Protein AF-A0AAE2Y651-F1 (afdb_monomer_lite)

Structure (mmCIF, N/CA/C/O backbone):
data_AF-A0AAE2Y651-F1
#
_entry.id   AF-A0AAE2Y651-F1
#
loop_
_atom_site.group_PDB
_atom_site.id
_atom_site.type_symbol
_atom_site.label_atom_id
_atom_site.label_alt_id
_atom_site.label_comp_id
_atom_site.label_asym_id
_atom_site.label_entity_id
_atom_site.label_seq_id
_atom_site.pdbx_PDB_ins_code
_atom_site.Cartn_x
_atom_site.Cartn_y
_atom_site.Cartn_z
_atom_site.occupancy
_atom_site.B_iso_or_equiv
_atom_site.auth_seq_id
_atom_site.auth_comp_id
_atom_site.auth_asym_id
_atom_site.auth_atom_id
_atom_site.pdbx_PDB_model_num
ATOM 1 N N . MET A 1 1 ? -4.448 2.140 -26.878 1.00 42.44 1 MET A N 1
ATOM 2 C CA . MET A 1 1 ? -4.173 1.053 -25.903 1.00 42.44 1 MET A CA 1
ATOM 3 C C . MET A 1 1 ? -2.704 0.567 -25.883 1.00 42.44 1 MET A C 1
ATOM 5 O O . MET A 1 1 ? -2.452 -0.632 -25.809 1.00 42.44 1 MET A O 1
ATOM 9 N N . ARG A 1 2 ? -1.707 1.469 -25.875 1.00 40.62 2 ARG A N 1
ATOM 10 C CA . ARG A 1 2 ? -0.292 1.123 -25.581 1.00 40.62 2 ARG A CA 1
ATOM 11 C C . ARG A 1 2 ? 0.221 1.962 -24.404 1.00 40.62 2 ARG A C 1
ATOM 13 O O . ARG A 1 2 ? 0.595 1.390 -23.390 1.00 40.62 2 ARG A O 1
ATOM 20 N N . LEU A 1 3 ? -0.011 3.276 -24.466 1.00 33.53 3 LEU A N 1
ATOM 21 C CA . LEU A 1 3 ? 0.175 4.235 -23.365 1.00 33.53 3 LEU A CA 1
ATOM 22 C C . LEU A 1 3 ? -0.543 3.845 -22.062 1.00 33.53 3 LEU A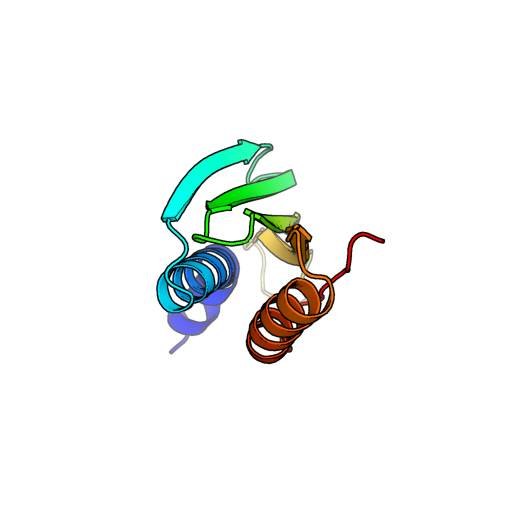 C 1
ATOM 24 O O . LEU A 1 3 ? 0.014 3.970 -20.982 1.00 33.53 3 LEU A O 1
ATOM 28 N N . GLU A 1 4 ? -1.755 3.300 -22.157 1.00 36.66 4 GLU A N 1
ATOM 29 C CA . GLU A 1 4 ? -2.556 2.881 -20.996 1.00 36.66 4 GLU A CA 1
ATOM 30 C C . GLU A 1 4 ? -1.957 1.672 -20.254 1.00 36.66 4 GLU A C 1
ATOM 32 O O . GLU A 1 4 ? -2.030 1.576 -19.031 1.00 36.66 4 GLU A O 1
ATOM 37 N N . LYS A 1 5 ? -1.296 0.761 -20.988 1.00 44.78 5 LYS A N 1
ATOM 38 C CA . LYS A 1 5 ? -0.474 -0.290 -20.375 1.00 44.78 5 LYS A CA 1
ATOM 39 C C . LYS A 1 5 ? 0.793 0.316 -19.777 1.00 44.78 5 LYS A C 1
ATOM 41 O O . LYS A 1 5 ? 1.189 -0.102 -18.703 1.00 44.78 5 LYS A O 1
ATOM 46 N N . GLU A 1 6 ? 1.402 1.305 -20.429 1.00 37.97 6 GLU A N 1
ATOM 47 C CA . GLU A 1 6 ? 2.656 1.936 -19.991 1.00 37.97 6 GLU A CA 1
ATOM 48 C C . GLU A 1 6 ? 2.519 2.796 -18.723 1.00 37.97 6 GLU A C 1
ATOM 50 O O . GLU A 1 6 ? 3.426 2.777 -17.893 1.00 37.97 6 GLU A O 1
ATOM 55 N N . TYR A 1 7 ? 1.380 3.462 -18.513 1.00 40.56 7 TYR A N 1
ATOM 56 C CA . TYR A 1 7 ? 1.091 4.219 -17.286 1.00 40.56 7 TYR A CA 1
ATOM 57 C C . TYR A 1 7 ? 0.924 3.328 -16.041 1.00 40.56 7 TYR A C 1
ATOM 59 O O . TYR A 1 7 ? 1.130 3.793 -14.916 1.00 40.56 7 TYR A O 1
ATOM 67 N N . ARG A 1 8 ? 0.632 2.027 -16.213 1.00 47.06 8 ARG A N 1
ATOM 68 C CA . ARG A 1 8 ? 0.535 1.071 -15.094 1.00 47.06 8 ARG A CA 1
ATOM 69 C C . ARG A 1 8 ? 1.868 0.800 -14.387 1.00 47.06 8 ARG A C 1
ATOM 71 O O . ARG A 1 8 ? 1.841 0.265 -13.284 1.00 47.06 8 ARG A O 1
ATOM 78 N N . TYR A 1 9 ? 3.011 1.143 -14.987 1.00 52.19 9 TYR A N 1
ATOM 79 C CA . TYR A 1 9 ? 4.317 0.659 -14.517 1.00 52.19 9 TYR A CA 1
ATOM 80 C C . TYR A 1 9 ? 5.019 1.545 -13.475 1.00 52.19 9 TYR A C 1
ATOM 82 O O . TYR A 1 9 ? 5.828 1.015 -12.721 1.00 52.19 9 TYR A O 1
ATOM 90 N N . ILE A 1 10 ? 4.694 2.842 -13.379 1.00 50.56 10 ILE A N 1
ATOM 91 C CA . ILE A 1 10 ? 5.318 3.761 -12.397 1.00 50.56 10 ILE A CA 1
ATOM 92 C C . ILE A 1 10 ? 4.272 4.461 -11.522 1.00 50.56 10 ILE A C 1
ATOM 94 O O . ILE A 1 10 ? 4.445 4.551 -10.314 1.00 50.56 10 ILE A O 1
ATOM 98 N N . TYR A 1 11 ? 3.151 4.900 -12.097 1.00 54.53 11 TYR A N 1
ATOM 99 C CA . TYR A 1 11 ? 2.116 5.623 -11.345 1.00 54.53 11 TYR A CA 1
ATOM 100 C C . TYR A 1 11 ? 0.911 4.751 -10.980 1.00 54.53 11 TYR A C 1
ATOM 102 O O . TYR A 1 11 ? 0.202 5.055 -10.027 1.00 54.53 11 TYR A O 1
ATOM 110 N N . GLY A 1 12 ? 0.687 3.647 -11.701 1.00 68.25 12 GLY A N 1
ATOM 111 C CA . GLY A 1 12 ? -0.517 2.830 -11.545 1.00 68.25 12 GLY A CA 1
ATOM 112 C C . GLY A 1 12 ? -0.690 2.231 -10.151 1.00 68.25 12 GLY A C 1
ATOM 113 O O . GLY A 1 12 ? -1.764 2.341 -9.578 1.00 68.25 12 GLY A O 1
ATOM 114 N N . VAL A 1 13 ? 0.357 1.620 -9.589 1.00 76.81 13 VAL A N 1
ATOM 115 C CA . VAL A 1 13 ? 0.254 0.931 -8.287 1.00 76.81 13 VAL A CA 1
ATOM 116 C C . VAL A 1 13 ? 0.168 1.898 -7.132 1.00 76.81 13 VAL A C 1
ATOM 118 O O . VAL A 1 13 ? -0.632 1.687 -6.234 1.00 76.81 13 VAL A O 1
ATOM 121 N N . TRP A 1 14 ? 0.953 2.970 -7.179 1.00 81.94 14 TRP A N 1
ATOM 122 C CA . TRP A 1 14 ? 0.857 4.069 -6.230 1.00 81.94 14 TRP A CA 1
ATOM 123 C C . TRP A 1 14 ? -0.568 4.611 -6.123 1.00 81.94 14 TRP A C 1
ATOM 125 O O . TRP A 1 14 ? -1.161 4.584 -5.050 1.00 81.94 14 TRP A O 1
ATOM 135 N N . LEU A 1 15 ? -1.131 5.041 -7.258 1.00 80.38 15 LEU A N 1
ATOM 136 C CA . LEU A 1 15 ? -2.481 5.602 -7.313 1.00 80.38 15 LEU A CA 1
ATOM 137 C C . LEU A 1 15 ? -3.526 4.564 -6.897 1.00 80.38 15 LEU A C 1
ATOM 139 O O . LEU A 1 15 ? -4.544 4.906 -6.305 1.00 80.38 15 LEU A O 1
ATOM 143 N N . TYR A 1 16 ? -3.268 3.286 -7.177 1.00 82.62 16 TYR A N 1
ATOM 144 C CA . TYR A 1 16 ? -4.141 2.198 -6.764 1.00 82.62 16 TYR A CA 1
ATOM 145 C C . TYR A 1 16 ? -4.103 1.955 -5.249 1.00 82.62 16 TYR A C 1
ATOM 147 O O . TYR A 1 16 ? -5.154 1.773 -4.645 1.00 82.62 16 TYR A O 1
ATOM 155 N N . VAL A 1 17 ? -2.928 2.018 -4.613 1.00 85.94 17 VAL A N 1
ATOM 156 C CA . VAL A 1 17 ? -2.791 1.979 -3.147 1.00 85.94 17 VAL A CA 1
ATOM 157 C C . VAL A 1 17 ? -3.499 3.177 -2.517 1.00 85.94 17 VAL A C 1
ATOM 159 O O . VAL A 1 17 ? -4.284 2.994 -1.593 1.00 85.94 17 VAL A O 1
ATOM 162 N N . GLU A 1 18 ? -3.302 4.381 -3.054 1.00 87.25 18 GLU A N 1
ATOM 163 C CA . GLU A 1 18 ? -3.980 5.594 -2.585 1.00 87.25 18 GLU A CA 1
ATOM 164 C C . GLU A 1 18 ? -5.510 5.461 -2.668 1.00 87.25 18 GLU A C 1
ATOM 166 O O . GLU A 1 18 ? -6.229 5.757 -1.714 1.00 87.25 18 GLU A O 1
ATOM 171 N N . MET A 1 19 ? -6.015 4.935 -3.786 1.00 88.38 19 MET A N 1
ATOM 172 C CA . MET A 1 19 ? -7.435 4.638 -3.969 1.00 88.38 19 MET A CA 1
ATOM 173 C C . MET A 1 19 ? -7.941 3.609 -2.945 1.00 88.38 19 MET A C 1
ATOM 175 O O . MET A 1 19 ? -9.025 3.788 -2.395 1.00 88.38 19 MET A O 1
ATOM 179 N N . ILE A 1 20 ? -7.161 2.563 -2.639 1.00 89.06 20 ILE A N 1
ATOM 180 C CA . ILE A 1 20 ? -7.508 1.570 -1.610 1.00 89.06 20 ILE A CA 1
ATOM 181 C C . ILE A 1 20 ? -7.624 2.196 -0.225 1.00 89.06 20 ILE A C 1
ATOM 183 O O . ILE A 1 20 ? -8.596 1.921 0.480 1.00 89.06 20 ILE A O 1
ATOM 187 N N . LEU A 1 21 ? -6.673 3.047 0.152 1.00 90.12 21 LE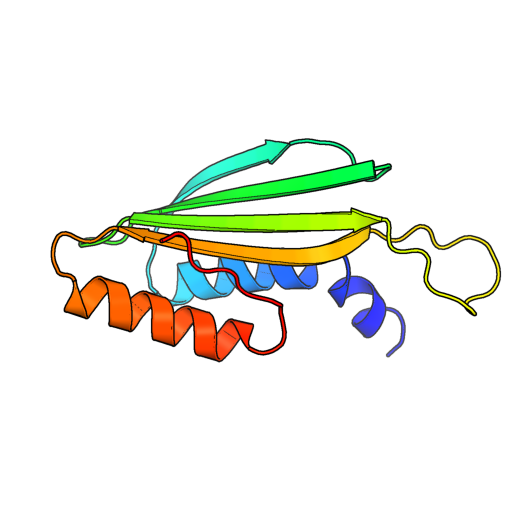U A N 1
ATOM 188 C CA . LEU A 1 21 ? -6.685 3.733 1.442 1.00 90.12 21 LEU A CA 1
ATOM 189 C C . LEU A 1 21 ? -7.884 4.685 1.554 1.00 90.12 21 LEU A C 1
ATOM 191 O O . LEU A 1 21 ? -8.587 4.669 2.563 1.00 90.12 21 LEU A O 1
ATOM 195 N N . ASN A 1 22 ? -8.178 5.440 0.495 1.00 89.25 22 ASN A N 1
ATOM 196 C CA . ASN A 1 22 ? -9.339 6.327 0.456 1.00 89.25 22 ASN A CA 1
ATOM 197 C C . ASN A 1 22 ? -10.672 5.561 0.523 1.00 89.25 22 ASN A C 1
ATOM 199 O O . ASN A 1 22 ? -11.580 5.987 1.233 1.00 89.25 22 ASN A O 1
ATOM 203 N N . GLU A 1 23 ? -10.800 4.418 -0.159 1.00 89.31 23 GLU A N 1
ATOM 204 C CA . GLU A 1 23 ? -12.003 3.570 -0.084 1.00 89.31 23 GLU A CA 1
ATOM 205 C C . GLU A 1 23 ? -12.233 2.979 1.311 1.00 89.31 23 GLU A C 1
ATOM 207 O O . GLU A 1 23 ? -13.377 2.840 1.741 1.00 89.31 23 GLU A O 1
ATOM 212 N N . LEU A 1 24 ? -11.157 2.676 2.042 1.00 89.50 24 LEU A N 1
ATOM 213 C CA . LEU A 1 24 ? -11.238 2.280 3.449 1.00 89.50 24 LEU A CA 1
ATOM 214 C C . LEU A 1 24 ? -11.685 3.432 4.365 1.00 89.50 24 LEU A C 1
ATOM 216 O O . LEU A 1 24 ? -11.980 3.198 5.536 1.00 89.50 24 LEU A O 1
ATOM 220 N N . GLY A 1 25 ? -11.734 4.665 3.854 1.00 91.25 25 GLY A N 1
ATOM 221 C CA . GLY A 1 25 ? -11.960 5.870 4.646 1.00 91.25 25 GLY A CA 1
ATOM 222 C C . GLY A 1 25 ? -10.734 6.278 5.462 1.00 91.25 25 GLY A C 1
ATOM 223 O O . GLY A 1 25 ? -10.876 6.984 6.462 1.00 91.25 25 GLY A O 1
ATOM 224 N N . ALA A 1 26 ? -9.539 5.817 5.079 1.00 91.50 26 ALA A N 1
ATOM 225 C CA . ALA A 1 26 ? -8.301 6.194 5.740 1.00 91.50 26 ALA A CA 1
ATOM 226 C C . ALA A 1 26 ? -7.887 7.599 5.296 1.00 91.50 26 ALA A C 1
ATOM 228 O O . ALA A 1 26 ? -7.845 7.909 4.106 1.00 91.50 26 ALA A O 1
ATOM 229 N N . LYS A 1 27 ? -7.549 8.454 6.259 1.00 93.44 27 LYS A N 1
ATOM 230 C CA . LYS A 1 27 ? -7.006 9.783 5.991 1.00 93.44 27 LYS A CA 1
ATOM 231 C C . LYS A 1 27 ? -5.492 9.685 5.851 1.00 93.44 27 LYS A C 1
ATOM 233 O O . LYS A 1 27 ? -4.830 9.229 6.777 1.00 93.44 27 LYS A O 1
ATOM 238 N N . ILE A 1 28 ? -4.944 10.114 4.720 1.00 91.19 28 ILE A N 1
ATOM 239 C CA . ILE A 1 28 ? -3.492 10.149 4.508 1.00 91.19 28 ILE A CA 1
ATOM 240 C C . ILE A 1 28 ? -2.913 11.295 5.344 1.00 91.19 28 ILE A C 1
ATOM 242 O O . ILE A 1 28 ? -3.233 12.460 5.115 1.00 91.19 28 ILE A O 1
ATOM 246 N N . GLU A 1 29 ? -2.100 10.952 6.340 1.00 90.81 29 GLU A N 1
ATOM 247 C CA . GLU A 1 29 ? -1.487 11.905 7.272 1.00 90.81 29 GLU A CA 1
ATOM 248 C C . GLU A 1 29 ? -0.086 12.305 6.809 1.00 90.81 29 GLU A C 1
ATOM 250 O O . GLU A 1 29 ? 0.299 13.467 6.937 1.00 90.81 29 GLU A O 1
ATOM 255 N N . SER A 1 30 ? 0.669 11.358 6.247 1.00 89.88 30 SER A N 1
ATOM 256 C CA . SER A 1 30 ? 2.008 11.620 5.735 1.00 89.88 30 SER A CA 1
ATOM 257 C C . SER A 1 30 ? 2.246 10.935 4.392 1.00 89.88 30 SER A C 1
ATOM 259 O O . SER A 1 30 ? 1.737 9.848 4.096 1.00 89.88 30 SER A O 1
ATOM 261 N N . PHE A 1 31 ? 3.030 11.621 3.567 1.00 89.38 31 PHE A N 1
ATOM 262 C CA . PHE A 1 31 ? 3.569 11.106 2.323 1.00 89.38 31 PHE A CA 1
ATOM 263 C C . PHE A 1 31 ? 5.071 11.369 2.319 1.00 89.38 31 PHE A C 1
ATOM 265 O O . PHE A 1 31 ? 5.505 12.509 2.496 1.00 89.38 31 PHE A O 1
ATOM 272 N N . ASN A 1 32 ? 5.851 10.312 2.104 1.00 90.56 32 ASN A N 1
ATOM 273 C CA . ASN A 1 32 ? 7.284 10.418 1.906 1.00 90.56 32 ASN A CA 1
ATOM 274 C C . ASN A 1 32 ? 7.711 9.712 0.615 1.00 90.56 32 ASN A C 1
ATOM 276 O O . ASN A 1 32 ? 7.243 8.619 0.288 1.00 90.56 32 ASN A O 1
ATOM 280 N N . GLU A 1 33 ? 8.644 10.332 -0.095 1.00 89.69 33 GLU A N 1
ATOM 281 C CA . GLU A 1 33 ? 9.263 9.791 -1.294 1.00 89.69 33 GLU A CA 1
ATOM 282 C C . GLU A 1 33 ? 10.776 9.833 -1.118 1.00 89.69 33 GLU A C 1
ATOM 284 O O . GLU A 1 33 ? 11.359 10.874 -0.817 1.00 89.69 33 GLU A O 1
ATOM 289 N N . THR A 1 34 ? 11.423 8.684 -1.289 1.00 87.38 34 THR A N 1
ATOM 290 C CA . THR A 1 34 ? 12.871 8.554 -1.136 1.00 87.38 34 THR A CA 1
ATOM 291 C C . THR A 1 34 ? 13.479 7.811 -2.319 1.00 87.38 34 THR A C 1
ATOM 293 O O . THR A 1 34 ? 12.853 6.951 -2.941 1.00 87.38 34 THR A O 1
ATOM 296 N N . GLY A 1 35 ? 14.733 8.137 -2.631 1.00 83.06 35 GLY A N 1
ATOM 297 C CA . GLY A 1 35 ? 15.468 7.533 -3.737 1.00 83.06 35 GLY A CA 1
ATOM 298 C C . GLY A 1 35 ? 15.386 8.336 -5.035 1.00 83.06 35 GLY A C 1
ATOM 299 O O . GLY A 1 35 ? 15.286 9.559 -5.025 1.00 83.06 35 GLY A O 1
ATOM 300 N N . SER A 1 36 ? 15.531 7.653 -6.168 1.00 73.56 36 SER A N 1
ATOM 301 C CA . SER A 1 36 ? 15.582 8.272 -7.491 1.00 73.56 36 SER A CA 1
ATOM 302 C C . SER A 1 36 ? 15.019 7.343 -8.554 1.00 73.56 36 SER A C 1
ATOM 304 O O . SER A 1 36 ? 15.282 6.139 -8.556 1.00 73.56 36 SER A O 1
ATOM 306 N N . GLU A 1 37 ? 14.345 7.932 -9.540 1.00 66.31 37 GL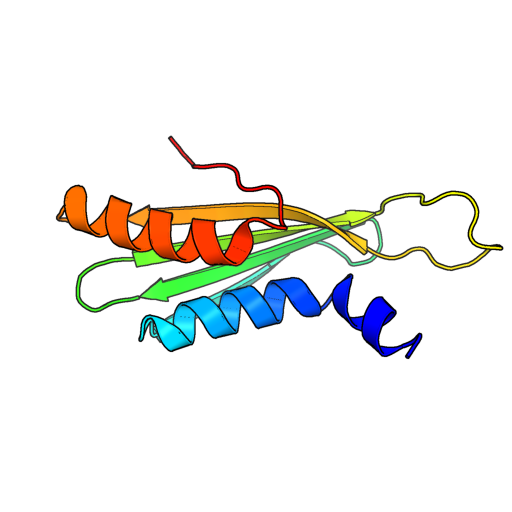U A N 1
ATOM 307 C CA . GLU A 1 37 ? 13.843 7.228 -10.721 1.00 66.31 37 GLU A CA 1
ATOM 308 C C . GLU A 1 37 ? 14.932 6.481 -11.510 1.00 66.31 37 GLU A C 1
ATOM 310 O O . GLU A 1 37 ? 14.646 5.532 -12.236 1.00 66.31 37 GLU A O 1
ATOM 315 N N . LYS A 1 38 ? 16.203 6.871 -11.351 1.00 65.38 38 LYS A N 1
ATOM 316 C CA . LYS A 1 38 ? 17.340 6.260 -12.057 1.00 65.38 38 LYS A CA 1
ATOM 317 C C . LYS A 1 38 ? 17.837 4.952 -11.429 1.00 65.38 38 LYS A C 1
ATOM 319 O O . LYS A 1 38 ? 18.587 4.223 -12.087 1.00 65.38 38 LYS A O 1
ATOM 324 N N . SER A 1 39 ? 17.456 4.662 -10.183 1.00 71.25 39 SER A N 1
ATOM 325 C CA . SER A 1 39 ? 17.940 3.506 -9.418 1.00 71.25 39 SER A CA 1
ATOM 326 C C . SER A 1 39 ? 16.800 2.770 -8.712 1.00 71.25 39 SER A C 1
ATOM 328 O O . SER A 1 39 ? 16.364 1.712 -9.170 1.00 71.25 39 SER A O 1
ATOM 330 N N . LYS A 1 40 ? 16.319 3.336 -7.609 1.00 79.50 40 LYS A N 1
ATOM 331 C CA . LYS A 1 40 ? 15.270 2.802 -6.749 1.00 79.50 40 LYS A CA 1
ATOM 332 C C . LYS A 1 40 ? 14.461 3.971 -6.215 1.00 79.50 40 LYS A C 1
ATOM 334 O O . LYS A 1 40 ? 15.045 4.905 -5.670 1.00 79.50 40 LYS A O 1
ATOM 339 N N . LEU A 1 41 ? 13.144 3.892 -6.349 1.00 83.94 41 LEU A N 1
ATOM 340 C CA . LEU A 1 41 ? 12.206 4.859 -5.793 1.00 83.94 41 LEU A CA 1
ATOM 341 C C . LEU A 1 41 ? 11.335 4.134 -4.770 1.00 83.94 41 LEU A C 1
ATOM 343 O O . LEU A 1 41 ? 10.744 3.097 -5.071 1.00 83.94 41 LEU A O 1
ATOM 347 N N . VAL A 1 42 ? 11.288 4.662 -3.555 1.00 87.69 42 VAL A N 1
ATOM 348 C CA . VAL A 1 42 ? 10.451 4.150 -2.475 1.00 87.69 42 VAL A CA 1
ATOM 349 C C . VAL A 1 42 ? 9.482 5.236 -2.082 1.00 87.69 42 VAL A C 1
ATOM 351 O O . VAL A 1 42 ? 9.829 6.410 -1.954 1.00 87.69 42 VAL A O 1
ATOM 354 N N . LYS A 1 43 ? 8.241 4.821 -1.934 1.00 89.38 43 LYS A N 1
ATOM 355 C CA . LYS A 1 43 ? 7.102 5.703 -1.903 1.00 89.38 43 LYS A CA 1
ATOM 356 C C . LYS A 1 43 ? 6.226 5.206 -0.756 1.00 89.38 43 LYS A C 1
ATOM 358 O O . LYS A 1 43 ? 5.701 4.097 -0.832 1.00 89.38 43 LYS A O 1
ATOM 363 N N . THR A 1 44 ? 6.135 5.986 0.317 1.00 91.50 44 THR A N 1
ATOM 364 C CA . THR A 1 44 ? 5.547 5.562 1.594 1.00 91.50 44 THR A CA 1
ATOM 365 C C . THR A 1 44 ? 4.374 6.457 1.972 1.00 91.50 44 THR A C 1
ATOM 367 O O . THR A 1 44 ? 4.497 7.682 1.980 1.00 91.50 44 THR A O 1
ATOM 370 N N . TYR A 1 45 ? 3.255 5.830 2.318 1.00 90.19 45 TYR A N 1
ATOM 371 C CA . TYR A 1 45 ? 2.087 6.462 2.912 1.00 90.19 45 TYR A CA 1
ATOM 372 C C . TYR A 1 45 ? 1.939 6.043 4.360 1.00 90.19 45 TYR A C 1
ATOM 374 O O . TYR A 1 45 ? 2.063 4.859 4.675 1.00 90.19 45 TYR A O 1
ATOM 382 N N . GLU A 1 46 ? 1.556 6.994 5.200 1.00 92.25 46 GLU A N 1
ATOM 383 C CA . GLU A 1 46 ? 0.934 6.699 6.483 1.00 92.25 46 GLU A CA 1
ATOM 384 C C . GLU A 1 46 ? -0.488 7.245 6.442 1.00 92.25 46 GLU A C 1
ATOM 386 O O . GLU A 1 46 ? -0.722 8.448 6.288 1.00 92.25 46 GLU A O 1
ATOM 391 N N . ALA A 1 47 ? -1.448 6.335 6.536 1.00 92.56 47 ALA A N 1
ATOM 392 C CA . ALA A 1 47 ? -2.862 6.637 6.537 1.00 92.56 47 ALA A CA 1
ATOM 393 C C . ALA A 1 47 ? -3.490 6.182 7.850 1.00 92.56 47 ALA A C 1
ATOM 395 O O . ALA A 1 47 ? -3.176 5.122 8.389 1.00 92.56 47 ALA A O 1
ATOM 396 N N . LYS A 1 48 ? -4.398 6.997 8.372 1.00 93.25 48 LYS A N 1
ATOM 397 C CA . LYS A 1 48 ? -5.054 6.781 9.653 1.00 93.25 48 LYS A CA 1
ATOM 398 C C . LYS A 1 48 ? -6.533 6.491 9.445 1.00 93.25 48 LYS A C 1
ATOM 400 O O . LYS A 1 48 ? -7.262 7.289 8.859 1.00 93.25 48 LYS A O 1
ATOM 405 N N . LEU A 1 49 ? -6.970 5.352 9.961 1.00 91.69 49 LEU A N 1
ATOM 406 C CA . LEU A 1 49 ? -8.370 5.040 10.214 1.00 91.69 49 LEU A CA 1
ATOM 407 C C . LEU A 1 49 ? -8.729 5.444 11.646 1.00 91.69 49 LEU A C 1
ATOM 409 O O . LEU A 1 49 ? -7.867 5.749 12.471 1.00 91.69 49 LEU A O 1
ATOM 413 N N . LYS A 1 50 ? -10.025 5.434 11.962 1.00 89.12 50 LYS A N 1
ATOM 414 C CA . LYS A 1 50 ? -10.504 5.719 13.323 1.00 89.12 50 LYS A CA 1
ATOM 415 C C . LYS A 1 50 ? -9.912 4.751 14.360 1.00 89.12 50 LYS A C 1
ATOM 417 O O . LYS A 1 50 ? -9.718 5.139 15.506 1.00 89.12 50 LYS A O 1
ATOM 422 N N . ASP A 1 51 ? -9.652 3.517 13.944 1.00 90.69 51 ASP A N 1
ATOM 423 C CA . ASP A 1 51 ? -9.316 2.355 14.767 1.00 90.69 51 ASP A CA 1
ATOM 424 C C . ASP A 1 51 ? -8.030 1.628 14.323 1.00 90.69 51 ASP A C 1
ATOM 426 O O . ASP A 1 51 ? -7.703 0.569 14.861 1.00 90.69 51 ASP A O 1
ATOM 430 N N . ALA A 1 52 ? -7.300 2.166 13.341 1.00 92.12 52 ALA A N 1
ATOM 431 C CA . ALA A 1 52 ? -6.066 1.566 12.838 1.00 92.12 52 ALA A CA 1
ATOM 432 C C . ALA A 1 52 ? -5.135 2.603 12.192 1.00 92.12 52 ALA A C 1
ATOM 434 O O . ALA A 1 52 ? -5.578 3.626 11.666 1.00 92.12 52 ALA A O 1
ATOM 435 N N . LEU A 1 53 ? -3.840 2.307 12.182 1.00 93.31 53 LEU A N 1
ATOM 436 C CA . LEU A 1 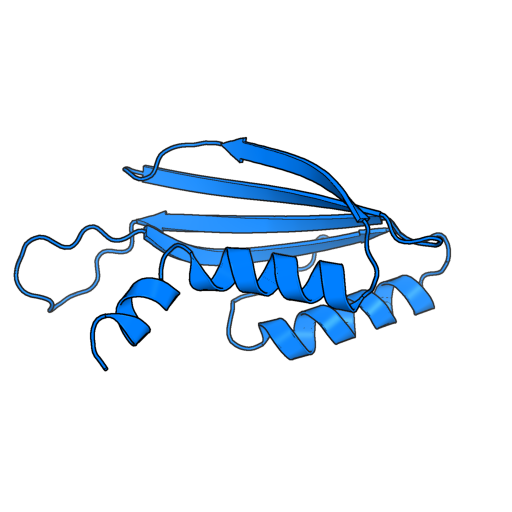53 ? -2.835 2.975 11.364 1.00 93.31 53 LEU A CA 1
ATOM 437 C C . LEU A 1 53 ? -2.425 2.025 10.238 1.00 93.31 53 LEU A C 1
ATOM 439 O O . LEU A 1 53 ? -2.154 0.853 10.483 1.00 93.31 53 LEU A O 1
ATOM 443 N N . ILE A 1 54 ? -2.378 2.529 9.012 1.00 91.81 54 ILE A N 1
ATOM 444 C CA . ILE A 1 54 ? -1.931 1.785 7.840 1.00 91.81 54 ILE A CA 1
ATOM 445 C C . ILE A 1 54 ? -0.692 2.479 7.297 1.00 91.81 54 ILE A C 1
ATOM 447 O O . ILE A 1 54 ? -0.738 3.653 6.931 1.00 91.81 54 ILE A O 1
ATOM 451 N N . ARG A 1 55 ? 0.405 1.739 7.193 1.00 92.06 55 ARG A N 1
ATOM 452 C CA . ARG A 1 55 ? 1.596 2.158 6.470 1.00 92.06 55 ARG A CA 1
ATOM 453 C C . ARG A 1 55 ? 1.698 1.346 5.190 1.00 92.06 55 ARG A C 1
ATOM 455 O O . ARG A 1 55 ? 1.737 0.121 5.226 1.00 92.06 55 ARG A O 1
ATOM 462 N N . ALA A 1 56 ? 1.733 2.030 4.056 1.00 90.00 56 ALA A N 1
ATOM 463 C CA . ALA A 1 56 ? 1.900 1.395 2.758 1.00 90.00 56 ALA A CA 1
ATOM 464 C C . ALA A 1 56 ? 3.211 1.851 2.128 1.00 90.00 56 ALA A C 1
ATOM 466 O O . ALA A 1 56 ? 3.450 3.046 1.985 1.00 90.00 56 ALA A O 1
ATOM 467 N N . GLU A 1 57 ? 4.051 0.908 1.727 1.00 89.94 57 GLU A N 1
ATOM 468 C CA . GLU A 1 57 ? 5.307 1.171 1.038 1.00 89.94 57 GLU A CA 1
ATOM 469 C C . GLU A 1 57 ? 5.272 0.532 -0.346 1.00 89.94 57 GLU A C 1
ATOM 471 O O . GLU A 1 57 ? 5.086 -0.674 -0.494 1.00 89.94 57 GLU A O 1
ATOM 476 N N . VAL A 1 58 ? 5.474 1.345 -1.377 1.00 87.19 58 VAL A N 1
ATOM 477 C CA . VAL A 1 58 ? 5.599 0.878 -2.753 1.00 87.19 58 VAL A CA 1
ATOM 478 C C . VAL A 1 58 ? 7.041 1.057 -3.194 1.00 87.19 58 VAL A C 1
ATOM 480 O O . VAL A 1 58 ? 7.563 2.174 -3.243 1.00 87.19 58 VAL A O 1
ATOM 483 N N . VAL A 1 59 ? 7.680 -0.061 -3.526 1.00 85.00 59 VAL A N 1
ATOM 484 C CA . VAL A 1 59 ? 9.068 -0.104 -3.972 1.00 85.00 59 VAL A CA 1
ATOM 485 C C . VAL A 1 59 ? 9.114 -0.295 -5.480 1.00 85.00 59 VAL A C 1
ATOM 487 O O . VAL A 1 59 ? 8.666 -1.311 -6.027 1.00 85.00 59 VAL A O 1
ATOM 490 N N . TYR A 1 60 ? 9.725 0.679 -6.139 1.00 79.31 60 TYR A N 1
ATOM 491 C CA . TYR A 1 60 ? 10.016 0.669 -7.557 1.00 79.31 60 TYR A CA 1
ATOM 492 C C . TYR A 1 60 ? 11.510 0.452 -7.766 1.00 79.31 60 TYR A C 1
ATOM 494 O O . TYR A 1 60 ? 12.334 1.227 -7.275 1.00 79.31 60 TYR A O 1
ATOM 502 N N . GLU A 1 61 ? 11.872 -0.568 -8.537 1.00 74.19 61 GLU A N 1
ATOM 503 C CA . GLU A 1 61 ? 13.262 -0.809 -8.920 1.00 74.19 61 GLU A CA 1
ATOM 504 C C . GLU A 1 61 ? 13.384 -0.876 -10.435 1.00 74.19 61 GLU A C 1
ATOM 506 O O . GLU A 1 61 ? 12.447 -1.226 -11.165 1.00 74.19 61 GLU A O 1
ATOM 511 N N . ARG A 1 62 ? 14.568 -0.522 -10.928 1.00 66.31 62 ARG A N 1
ATOM 512 C CA . ARG A 1 62 ? 14.871 -0.609 -12.350 1.00 66.31 62 ARG A CA 1
ATOM 513 C C . ARG A 1 62 ? 14.944 -2.078 -12.756 1.00 66.31 62 ARG A C 1
ATOM 515 O O . ARG A 1 62 ? 15.869 -2.791 -12.374 1.00 66.31 62 ARG A O 1
ATOM 522 N N . LYS A 1 63 ? 13.983 -2.528 -13.562 1.00 62.41 63 LYS A N 1
ATOM 523 C CA . LYS A 1 63 ? 14.014 -3.859 -14.176 1.00 62.41 63 LYS A CA 1
ATOM 524 C C . LYS A 1 63 ? 14.469 -3.741 -15.624 1.00 62.41 63 LYS A C 1
ATOM 526 O O . LYS A 1 63 ? 13.905 -2.981 -16.406 1.00 62.41 63 LYS A O 1
ATOM 531 N N . HIS A 1 64 ? 15.487 -4.517 -15.986 1.00 54.81 64 HIS A N 1
ATOM 532 C CA . HIS A 1 64 ? 15.876 -4.683 -17.380 1.00 54.81 64 HIS A CA 1
ATOM 533 C C . HIS A 1 64 ? 14.926 -5.699 -18.028 1.00 54.81 64 HIS A C 1
ATOM 535 O O . HIS A 1 64 ? 14.994 -6.886 -17.721 1.00 54.81 64 HIS A O 1
ATOM 541 N N . PHE A 1 65 ? 14.010 -5.237 -18.883 1.00 50.59 65 PHE A N 1
ATOM 542 C CA . PHE A 1 65 ? 13.078 -6.106 -19.607 1.00 50.59 65 PHE A CA 1
ATOM 543 C C . PHE A 1 65 ? 13.571 -6.359 -21.045 1.00 50.59 65 PHE A C 1
ATOM 545 O O . PHE A 1 65 ? 13.395 -5.494 -21.908 1.00 50.59 65 PHE A O 1
ATOM 552 N N . PRO A 1 66 ? 14.156 -7.529 -21.357 1.00 48.03 66 PRO A N 1
ATOM 553 C CA . PRO A 1 66 ? 14.330 -7.957 -22.745 1.00 48.03 66 PRO A CA 1
ATOM 554 C C . PRO A 1 66 ? 12.984 -8.459 -23.321 1.00 48.03 66 PRO A C 1
ATOM 556 O O . PRO A 1 66 ? 12.215 -9.059 -22.569 1.00 48.03 66 PRO A O 1
ATOM 559 N N . PRO A 1 67 ? 12.647 -8.275 -24.619 1.00 48.09 67 PRO A N 1
ATOM 560 C CA . PRO A 1 67 ? 13.367 -7.624 -25.709 1.00 48.09 67 PRO A CA 1
ATOM 561 C C . PRO A 1 67 ? 12.576 -6.398 -26.213 1.00 48.09 67 PRO A C 1
ATOM 563 O O . PRO A 1 67 ? 12.006 -6.414 -27.304 1.00 48.09 67 PRO A O 1
ATOM 566 N N . PHE A 1 68 ? 12.490 -5.327 -25.423 1.00 48.00 68 PHE A N 1
ATOM 567 C CA . PHE A 1 68 ? 12.029 -4.052 -25.976 1.00 48.00 68 PHE A CA 1
ATOM 568 C C . PHE A 1 68 ? 13.214 -3.352 -26.653 1.00 48.00 68 PHE A C 1
ATOM 570 O O . PHE A 1 68 ? 14.294 -3.285 -26.061 1.00 48.00 68 PHE A O 1
ATOM 577 N N . PRO A 1 69 ? 13.065 -2.866 -27.899 1.00 43.75 69 PRO A N 1
ATOM 578 C CA . PRO A 1 69 ? 14.151 -2.187 -28.584 1.00 43.75 69 PRO A CA 1
ATOM 579 C C . PRO A 1 69 ? 14.532 -0.958 -27.759 1.00 43.75 69 PRO A C 1
ATOM 581 O O . PRO A 1 69 ? 13.677 -0.127 -27.472 1.00 43.75 69 PRO A O 1
ATOM 584 N N . LYS A 1 70 ? 15.800 -0.946 -27.327 1.00 45.75 70 LYS A N 1
ATOM 585 C CA . LYS A 1 70 ? 16.635 0.179 -26.880 1.00 45.75 70 LYS A CA 1
ATOM 586 C C . LYS A 1 70 ? 15.848 1.429 -26.438 1.00 45.75 70 LYS A C 1
ATOM 588 O O . LYS A 1 70 ? 15.246 2.087 -27.274 1.00 45.75 70 LYS A O 1
ATOM 593 N N . HIS A 1 71 ? 15.977 1.792 -25.154 1.00 43.88 71 HIS A N 1
ATOM 594 C CA . HIS A 1 71 ? 15.682 3.117 -24.553 1.00 43.88 71 HIS A CA 1
ATOM 595 C C . HIS A 1 71 ? 14.491 3.262 -23.594 1.00 43.88 71 HIS A C 1
ATOM 597 O O . HIS A 1 71 ? 14.136 4.387 -23.260 1.00 43.88 71 HIS A O 1
ATOM 603 N N . PHE A 1 72 ? 13.933 2.184 -23.042 1.00 43.25 72 PHE A N 1
ATOM 604 C CA . PHE A 1 72 ? 12.988 2.323 -21.926 1.00 43.25 72 PHE A CA 1
ATOM 605 C C . PHE A 1 72 ? 13.531 1.708 -20.641 1.00 43.25 72 PHE A C 1
ATOM 607 O O . PHE A 1 72 ? 13.145 0.615 -20.236 1.00 43.25 72 PHE A O 1
ATOM 614 N N . ASP A 1 73 ? 14.416 2.453 -19.980 1.00 51.56 73 ASP A N 1
ATOM 615 C CA . ASP A 1 73 ? 14.676 2.277 -18.555 1.00 51.56 73 ASP A CA 1
ATOM 616 C C . ASP A 1 73 ? 13.429 2.708 -17.783 1.00 51.56 73 ASP A C 1
ATOM 618 O O . ASP A 1 73 ? 13.254 3.880 -17.462 1.00 51.56 73 ASP A O 1
ATOM 622 N N . LYS A 1 74 ? 12.512 1.769 -17.548 1.00 55.78 74 LYS A N 1
ATOM 623 C CA . LYS A 1 74 ? 11.330 2.015 -16.724 1.00 55.78 74 LYS A CA 1
ATOM 624 C C . LYS A 1 74 ? 11.559 1.405 -15.352 1.00 55.78 74 LYS A C 1
ATOM 626 O O . LYS A 1 74 ? 11.945 0.241 -15.229 1.00 55.78 74 LYS A O 1
ATOM 631 N N . LEU A 1 75 ? 11.298 2.196 -14.319 1.00 54.53 75 LEU A N 1
ATOM 632 C CA . LEU A 1 75 ? 11.019 1.640 -13.009 1.00 54.53 75 LEU A CA 1
ATOM 633 C C . LEU A 1 75 ? 9.812 0.704 -13.129 1.00 54.53 75 LEU A C 1
ATOM 635 O O . LEU A 1 75 ? 8.832 1.018 -13.805 1.00 54.53 75 LEU A O 1
ATOM 639 N N . ALA A 1 76 ? 9.901 -0.456 -12.495 1.00 62.56 76 ALA A N 1
ATOM 640 C CA . ALA A 1 76 ? 8.776 -1.357 -12.335 1.00 62.56 76 ALA A CA 1
ATOM 641 C C . ALA A 1 76 ? 8.537 -1.577 -10.850 1.00 62.56 76 ALA A C 1
ATOM 643 O O . ALA A 1 76 ? 9.478 -1.591 -10.056 1.00 62.56 76 ALA A O 1
ATOM 644 N N . ILE A 1 77 ? 7.276 -1.797 -10.488 1.00 63.62 77 ILE A N 1
ATOM 645 C CA . ILE A 1 77 ? 6.953 -2.256 -9.143 1.00 63.62 77 ILE A CA 1
ATOM 646 C C . ILE A 1 77 ? 7.662 -3.584 -8.914 1.00 63.62 77 ILE A C 1
ATOM 648 O O . ILE A 1 77 ? 7.497 -4.549 -9.677 1.00 63.62 77 ILE A O 1
ATOM 652 N N . THR A 1 78 ? 8.456 -3.620 -7.855 1.00 65.00 78 THR A N 1
ATOM 653 C CA . THR A 1 78 ? 9.046 -4.863 -7.376 1.00 65.00 78 THR A CA 1
ATOM 654 C C . THR A 1 78 ? 8.219 -5.414 -6.226 1.00 65.00 78 THR A C 1
ATOM 656 O O . THR A 1 78 ? 7.895 -6.602 -6.250 1.00 65.00 78 THR A O 1
ATOM 659 N N . THR A 1 79 ? 7.806 -4.551 -5.291 1.00 74.88 79 THR A N 1
ATOM 660 C CA . THR A 1 79 ? 7.156 -4.968 -4.041 1.00 74.88 79 THR A CA 1
ATOM 661 C C . THR A 1 79 ? 6.201 -3.891 -3.530 1.00 74.88 79 THR A C 1
ATOM 663 O O . THR A 1 79 ? 6.501 -2.700 -3.633 1.00 74.88 79 THR A O 1
ATOM 666 N N . VAL A 1 80 ? 5.077 -4.316 -2.949 1.00 80.75 80 VAL A N 1
ATOM 667 C CA . VAL A 1 80 ? 4.224 -3.481 -2.094 1.00 80.75 80 VAL A CA 1
ATOM 668 C C . VAL A 1 80 ? 4.216 -4.090 -0.693 1.00 80.75 80 VAL A C 1
ATOM 670 O O . VAL A 1 80 ? 3.900 -5.266 -0.539 1.00 80.75 80 VAL A O 1
ATOM 673 N N . THR A 1 81 ? 4.566 -3.316 0.323 1.00 86.06 81 THR A N 1
ATOM 674 C CA . THR A 1 81 ? 4.499 -3.730 1.731 1.00 86.06 81 THR A CA 1
ATOM 675 C C . THR A 1 81 ? 3.360 -2.967 2.391 1.00 86.06 81 THR A C 1
ATOM 677 O O . THR A 1 81 ? 3.239 -1.758 2.193 1.00 86.06 81 THR A O 1
ATOM 680 N N . ILE A 1 82 ? 2.506 -3.671 3.131 1.00 86.81 82 ILE A N 1
ATOM 681 C CA . ILE A 1 82 ? 1.387 -3.078 3.867 1.00 86.81 82 ILE A CA 1
ATOM 682 C C . ILE A 1 82 ? 1.506 -3.521 5.316 1.00 86.81 82 ILE A C 1
ATOM 684 O O . ILE A 1 82 ? 1.376 -4.711 5.603 1.00 86.81 82 ILE A O 1
ATOM 688 N N . ASP A 1 83 ? 1.686 -2.547 6.197 1.00 88.75 83 ASP A N 1
ATOM 689 C CA . ASP A 1 83 ? 1.706 -2.742 7.638 1.00 88.75 83 ASP A CA 1
ATOM 690 C C . ASP A 1 83 ? 0.441 -2.111 8.205 1.00 88.75 83 ASP A C 1
ATOM 692 O O . ASP A 1 83 ? 0.171 -0.924 8.005 1.00 88.75 83 ASP A O 1
ATOM 696 N N . VAL A 1 84 ? -0.363 -2.915 8.887 1.00 88.81 84 VAL A N 1
ATOM 697 C CA . VAL A 1 84 ? -1.568 -2.453 9.572 1.00 88.81 84 VAL A CA 1
ATOM 698 C C . VAL A 1 84 ? -1.317 -2.620 11.057 1.00 88.81 84 VAL A C 1
ATOM 700 O O . VAL A 1 84 ? -0.863 -3.672 11.482 1.00 88.81 84 VAL A O 1
ATOM 703 N N . ASN A 1 85 ? -1.599 -1.584 11.836 1.00 89.88 85 ASN A N 1
ATOM 704 C CA . ASN A 1 85 ? -1.522 -1.629 13.287 1.00 89.88 85 ASN A CA 1
ATOM 705 C C . ASN A 1 85 ? -2.871 -1.182 13.852 1.00 89.88 85 ASN A C 1
ATOM 707 O O . ASN A 1 85 ? -3.302 -0.047 13.627 1.00 89.88 85 ASN A O 1
ATOM 711 N N . SER A 1 86 ? -3.554 -2.084 14.549 1.00 88.88 86 SER A N 1
ATOM 712 C CA . SER A 1 86 ? -4.817 -1.806 15.232 1.00 88.88 86 SER A CA 1
ATOM 713 C C . SER A 1 86 ? -4.778 -2.367 16.649 1.00 88.88 86 SER A C 1
ATOM 715 O O . SER A 1 86 ? -4.181 -3.408 16.903 1.00 88.88 86 SER A O 1
ATOM 717 N N . GLU A 1 87 ? -5.500 -1.737 17.575 1.00 89.12 87 GLU A N 1
ATOM 718 C CA . GLU A 1 87 ? -5.701 -2.289 18.923 1.00 89.12 87 GLU A CA 1
ATOM 719 C C . GLU A 1 87 ? -6.464 -3.632 18.901 1.00 89.12 87 GLU A C 1
ATOM 721 O O . GLU A 1 87 ? -6.457 -4.373 19.884 1.00 89.12 87 GLU A O 1
ATOM 726 N N . ASN A 1 88 ? -7.121 -3.968 17.781 1.00 90.44 88 ASN A N 1
ATOM 727 C CA . ASN A 1 88 ? -7.856 -5.213 17.591 1.00 90.44 88 ASN A CA 1
ATOM 728 C C . ASN A 1 88 ? -7.216 -6.091 16.491 1.00 90.44 88 ASN A C 1
ATOM 730 O O . ASN A 1 88 ? -7.378 -5.798 15.303 1.00 90.44 88 ASN A O 1
ATOM 734 N N . PRO A 1 89 ? -6.612 -7.244 16.840 1.00 88.44 89 PRO A N 1
ATOM 735 C CA . PRO A 1 89 ? -5.973 -8.140 15.869 1.00 88.44 89 PRO A CA 1
ATOM 736 C C . PRO A 1 89 ? -6.914 -8.692 14.787 1.00 88.44 89 PRO A C 1
ATOM 738 O O . PRO A 1 89 ? -6.490 -8.971 13.666 1.00 88.44 89 PRO A O 1
ATOM 741 N N . LYS A 1 90 ? -8.214 -8.854 15.084 1.00 90.62 90 LYS A N 1
ATOM 742 C CA . LYS A 1 90 ? -9.192 -9.270 14.062 1.00 90.62 90 LYS A CA 1
ATOM 743 C C . LYS A 1 90 ? -9.389 -8.173 13.022 1.00 90.62 90 LYS A C 1
ATOM 745 O O . LYS A 1 90 ? -9.471 -8.468 11.835 1.00 90.62 90 LYS A O 1
ATOM 750 N N . ARG A 1 91 ? -9.429 -6.921 13.477 1.00 88.81 91 ARG A N 1
ATOM 751 C CA . ARG A 1 91 ? -9.592 -5.745 12.625 1.00 88.81 91 ARG A CA 1
ATOM 752 C C . ARG A 1 91 ? -8.374 -5.521 11.740 1.00 88.81 91 ARG A C 1
ATOM 754 O O . ARG A 1 91 ? -8.522 -5.259 10.551 1.00 88.81 91 ARG A O 1
ATOM 761 N N . GLU A 1 92 ? -7.187 -5.679 12.314 1.00 88.31 92 GLU A N 1
ATOM 762 C CA . GLU A 1 92 ? -5.922 -5.648 11.583 1.00 88.31 92 GLU A CA 1
ATOM 763 C C . GLU A 1 92 ? -5.933 -6.647 10.422 1.00 88.31 92 GLU A C 1
ATOM 765 O O . GLU A 1 92 ? -5.698 -6.274 9.271 1.00 88.31 92 GLU A O 1
ATOM 770 N N . LYS A 1 93 ? -6.329 -7.893 10.709 1.00 87.81 93 LYS A N 1
ATOM 771 C CA . LYS A 1 93 ? -6.455 -8.940 9.697 1.00 87.81 93 LYS A CA 1
ATOM 772 C C . LYS A 1 93 ? -7.503 -8.615 8.629 1.00 87.81 93 LYS A C 1
ATOM 774 O O . LYS A 1 93 ? -7.229 -8.820 7.456 1.00 87.81 93 LYS A O 1
ATOM 779 N N . GLU A 1 94 ? -8.673 -8.092 8.996 1.00 91.19 94 GLU A N 1
ATOM 780 C CA . GLU A 1 94 ? -9.710 -7.693 8.026 1.00 91.19 94 GLU A CA 1
ATOM 781 C C . GLU A 1 94 ? -9.206 -6.638 7.034 1.00 91.19 94 GLU A C 1
ATOM 783 O O . GLU A 1 94 ? -9.423 -6.759 5.826 1.00 91.19 94 GLU A O 1
ATOM 788 N N . ILE A 1 95 ? -8.526 -5.606 7.540 1.00 90.12 95 ILE A N 1
ATOM 789 C CA . ILE A 1 95 ? -7.956 -4.538 6.713 1.00 90.12 95 ILE A CA 1
ATOM 790 C C . ILE A 1 95 ? -6.864 -5.119 5.815 1.00 90.12 95 ILE A C 1
ATOM 792 O O . ILE A 1 95 ? -6.862 -4.869 4.608 1.00 90.12 95 ILE A O 1
ATOM 796 N N . PHE A 1 96 ? -5.967 -5.928 6.382 1.00 88.31 96 PHE A N 1
ATOM 797 C CA . PHE A 1 96 ? -4.896 -6.568 5.629 1.00 88.31 96 PHE A CA 1
ATOM 798 C C . PHE A 1 96 ? -5.437 -7.484 4.524 1.00 88.31 96 PHE A C 1
ATOM 800 O O . PHE A 1 96 ? -4.987 -7.388 3.382 1.00 88.31 96 PHE A O 1
ATOM 807 N N . ASP A 1 97 ? -6.429 -8.328 4.819 1.00 88.62 97 ASP A N 1
ATOM 808 C CA . ASP A 1 97 ? -7.052 -9.243 3.858 1.00 88.62 97 ASP A CA 1
ATOM 809 C C . ASP A 1 97 ? -7.761 -8.468 2.735 1.00 88.62 97 ASP A C 1
ATOM 811 O O . ASP A 1 97 ? -7.630 -8.819 1.559 1.00 88.62 97 ASP A O 1
ATOM 815 N N . TYR A 1 98 ? -8.456 -7.372 3.067 1.00 89.50 98 TYR A N 1
ATOM 816 C CA . TYR A 1 98 ? -9.096 -6.497 2.082 1.00 89.50 98 TYR A CA 1
ATOM 817 C C . TYR A 1 98 ? -8.072 -5.866 1.129 1.00 89.50 98 TYR A C 1
ATOM 819 O O . TYR A 1 98 ? -8.217 -5.952 -0.095 1.00 89.50 98 TYR A O 1
ATOM 827 N N . VAL A 1 99 ? -7.010 -5.267 1.677 1.00 86.12 99 VAL A N 1
ATOM 828 C CA . VAL A 1 99 ? -5.940 -4.652 0.882 1.00 86.12 99 VAL A CA 1
ATOM 829 C C . VAL A 1 99 ? -5.236 -5.718 0.032 1.00 86.12 99 VAL A C 1
ATOM 831 O O . VAL A 1 99 ? -5.033 -5.513 -1.166 1.00 86.12 99 VAL A O 1
ATOM 834 N N . SER A 1 100 ? -4.961 -6.891 0.608 1.00 82.44 100 SER A N 1
ATOM 835 C CA . SER A 1 100 ? -4.316 -8.022 -0.070 1.00 82.44 100 SER A CA 1
ATOM 836 C C . SER A 1 100 ? -5.123 -8.571 -1.235 1.00 82.44 100 SER A C 1
ATOM 838 O O . SER A 1 100 ? -4.575 -8.830 -2.308 1.00 82.44 100 SER A O 1
ATOM 840 N N . ALA A 1 101 ? -6.437 -8.718 -1.069 1.00 83.19 101 ALA A N 1
ATOM 841 C CA . ALA A 1 101 ? -7.315 -9.189 -2.132 1.00 83.19 101 ALA A CA 1
ATOM 842 C C . ALA A 1 101 ? -7.295 -8.248 -3.347 1.00 83.19 101 ALA A C 1
ATOM 844 O O . ALA A 1 101 ? -7.310 -8.713 -4.490 1.00 83.19 101 ALA A O 1
ATOM 845 N N . ARG A 1 102 ? -7.212 -6.933 -3.109 1.00 81.38 102 ARG A N 1
ATOM 846 C CA . ARG A 1 102 ? -7.164 -5.912 -4.167 1.00 81.38 102 ARG A CA 1
ATOM 847 C C . ARG A 1 102 ? -5.781 -5.815 -4.800 1.00 81.38 102 ARG A C 1
ATOM 849 O O . ARG A 1 102 ? -5.664 -5.709 -6.018 1.00 81.38 102 ARG A O 1
ATOM 856 N N . LEU A 1 103 ? -4.729 -5.943 -3.997 1.00 78.19 103 LEU A N 1
ATOM 857 C CA . LEU A 1 103 ? -3.345 -5.914 -4.455 1.00 78.19 103 LEU A CA 1
ATOM 858 C C . LEU A 1 103 ? -2.830 -7.255 -4.989 1.00 78.19 103 LEU A C 1
ATOM 860 O O . LEU A 1 103 ? -1.687 -7.284 -5.412 1.00 78.19 103 LEU A O 1
ATOM 864 N N . LYS A 1 104 ? -3.633 -8.330 -5.054 1.00 66.44 104 LYS A N 1
ATOM 865 C CA . LYS A 1 104 ? -3.248 -9.706 -5.465 1.00 66.44 104 LYS A CA 1
ATOM 866 C C . LYS A 1 104 ? -2.366 -9.821 -6.726 1.00 66.44 104 LYS A C 1
ATOM 868 O O . LYS A 1 104 ? -1.684 -10.825 -6.909 1.00 66.44 104 LYS A O 1
ATOM 873 N N . LEU A 1 105 ? -2.384 -8.824 -7.610 1.00 59.72 105 LEU A N 1
ATOM 874 C CA . LEU A 1 105 ? -1.546 -8.748 -8.817 1.00 59.72 105 LEU A CA 1
ATOM 875 C C . LEU A 1 105 ? -0.131 -8.181 -8.573 1.00 59.72 105 LEU A C 1
ATOM 877 O O . L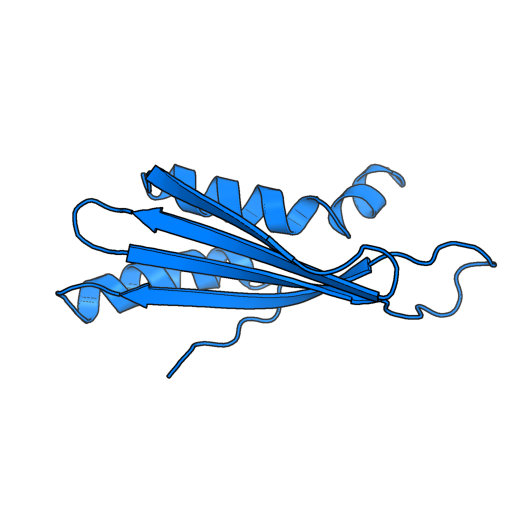EU A 1 105 ? 0.695 -8.180 -9.484 1.00 59.72 105 LEU A O 1
ATOM 881 N N . TYR A 1 106 ? 0.144 -7.708 -7.363 1.00 58.94 106 TYR A N 1
ATOM 882 C CA . TYR A 1 106 ? 1.380 -7.087 -6.912 1.00 58.94 106 TYR A CA 1
ATOM 883 C C . TYR A 1 106 ? 1.942 -7.905 -5.748 1.00 58.94 106 TYR A C 1
ATOM 885 O O . TYR A 1 106 ? 1.214 -8.304 -4.842 1.00 58.94 106 TYR A O 1
ATOM 893 N N . THR A 1 107 ? 3.240 -8.208 -5.788 1.00 55.28 107 THR A N 1
ATOM 894 C CA . THR A 1 107 ? 3.894 -9.002 -4.744 1.00 55.28 107 THR A CA 1
ATOM 895 C C . THR A 1 107 ? 3.780 -8.277 -3.406 1.00 55.28 107 THR A C 1
ATOM 897 O O . THR A 1 107 ? 4.360 -7.201 -3.245 1.00 55.28 107 THR A O 1
ATOM 900 N N . MET A 1 108 ? 3.051 -8.871 -2.460 1.00 54.94 108 MET A N 1
ATOM 901 C CA . MET A 1 108 ? 2.940 -8.371 -1.095 1.00 54.94 108 MET A CA 1
ATOM 902 C C . MET A 1 108 ? 3.869 -9.119 -0.147 1.00 54.94 108 MET A C 1
ATOM 904 O O . MET A 1 108 ? 3.912 -10.350 -0.160 1.00 54.94 108 MET A O 1
ATOM 908 N N . ARG A 1 109 ? 4.592 -8.380 0.697 1.00 51.75 109 ARG A N 1
ATOM 909 C CA . ARG A 1 109 ? 5.218 -8.922 1.910 1.00 51.75 109 ARG A CA 1
ATOM 910 C C . ARG A 1 109 ? 4.471 -8.363 3.114 1.00 51.75 109 ARG A C 1
ATOM 912 O O . ARG A 1 109 ? 4.289 -7.155 3.200 1.00 51.75 109 ARG A O 1
ATOM 919 N N . ALA A 1 110 ? 4.038 -9.244 4.007 1.00 36.78 110 ALA A N 1
ATOM 920 C CA . ALA A 1 110 ? 3.627 -8.849 5.347 1.00 36.78 110 ALA A CA 1
ATOM 921 C C . ALA A 1 110 ? 4.883 -8.461 6.142 1.00 36.78 110 ALA A C 1
ATOM 923 O O . ALA A 1 110 ? 5.887 -9.179 6.048 1.00 36.78 110 ALA A O 1
ATOM 924 N N . ALA A 1 111 ? 4.849 -7.370 6.910 1.00 39.97 111 ALA A N 1
ATOM 925 C CA . ALA A 1 111 ? 5.732 -7.284 8.067 1.00 39.97 111 ALA A CA 1
ATOM 926 C C . ALA A 1 111 ? 5.182 -8.222 9.144 1.00 39.97 111 ALA A C 1
ATOM 928 O O . ALA A 1 111 ? 3.980 -8.235 9.412 1.00 39.97 111 ALA A O 1
ATOM 929 N N . GLY A 1 112 ? 6.065 -9.073 9.661 1.00 33.25 112 GLY A N 1
ATOM 930 C CA . GLY A 1 112 ? 5.800 -9.897 10.836 1.00 33.25 112 GLY A CA 1
ATOM 931 C C . GLY A 1 112 ? 6.026 -9.123 12.121 1.00 33.25 112 GLY A C 1
ATOM 932 O O . GLY A 1 112 ? 6.804 -8.142 12.081 1.00 33.25 112 GLY A O 1
#

Radius of gyration: 15.22 Å; chains: 1; bounding box: 30×22×48 Å

Foldseek 3Di:
DVVVVVCCFAVVVVVLVVVLCVVVVWAFPDWDWDDDQQAKIKIWTWTDDPFKIKIKIWIWGQDDDPDDPDDDRGTGTPEIEIEMDGPDPVVSVVSVVSSCVSCVVGHYDYDD

Secondary structure (DSSP, 8-state):
--HHHHGGGTTHHHHHHHHHHHHTT-EEEEEEEEE-TTSEEEEEEEEE-SSEEEEEEEEEEE-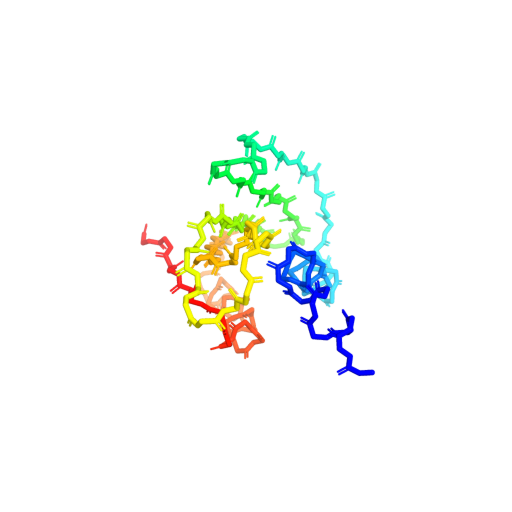--TTS-S----EEEEEEEEEEEESSHHHHHHHHHHHHHHHTTS-EE---

Sequence (112 aa):
MRLEKEYRYIYGVWLYVEMILNELGAKIESFNETGSEKSKLVKTYEAKLKDALIRAEVVYERKHFPPFPKHFDKLAITTVTIDVNSENPKREKEIFDYVSARLKLYTMRAAG

pLDDT: mean 74.32, std 18.71, range [33.25, 93.44]